Protein AF-A0A4R2N9H2-F1 (afdb_monomer_lite)

Radius of gyration: 17.21 Å; chains: 1; bounding box: 59×40×39 Å

Secondary structure (DSSP, 8-state):
----SS-S-TTHHHHHHH--TTTSEEEEEEEEETTEEEEEEEE--SS----TT-EEEEEETTEEEEPEE---S---EETTEESS--TTTEEEEEEETT--EEEEEEE-SS-EEEEEEEEHHHHHHHHHTT-

Structure (mmCIF, N/CA/C/O backbone):
data_AF-A0A4R2N9H2-F1
#
_entry.id   AF-A0A4R2N9H2-F1
#
loop_
_atom_site.group_PDB
_atom_site.id
_atom_site.type_symbol
_atom_site.label_atom_id
_atom_site.label_alt_id
_atom_site.label_comp_id
_atom_site.label_asym_id
_atom_site.label_entity_id
_atom_site.label_seq_id
_atom_site.pdbx_PDB_ins_code
_atom_site.Cartn_x
_atom_site.Cartn_y
_atom_site.Cartn_z
_atom_site.occupancy
_atom_site.B_iso_or_equiv
_atom_site.auth_seq_id
_atom_site.auth_comp_id
_atom_site.auth_asym_id
_atom_site.auth_atom_id
_atom_site.pdbx_PDB_model_num
ATOM 1 N N . MET A 1 1 ? 27.739 12.487 -6.839 1.00 34.94 1 MET A N 1
ATOM 2 C CA . MET A 1 1 ? 26.927 13.628 -6.365 1.00 34.94 1 MET A CA 1
ATOM 3 C C . MET A 1 1 ? 26.825 14.602 -7.532 1.00 34.94 1 MET A C 1
ATOM 5 O O . MET A 1 1 ? 27.790 15.297 -7.808 1.00 34.94 1 MET A O 1
ATOM 9 N N . LEU A 1 2 ? 25.752 14.544 -8.323 1.00 35.22 2 LEU A N 1
ATOM 10 C CA . LEU A 1 2 ? 25.590 15.417 -9.493 1.00 35.22 2 LEU A CA 1
ATOM 11 C C . LEU A 1 2 ? 24.815 16.662 -9.053 1.00 35.22 2 LEU A C 1
ATOM 13 O O . LEU A 1 2 ? 23.632 16.570 -8.745 1.00 35.22 2 LEU A O 1
ATOM 17 N N . GLN A 1 3 ? 25.507 17.800 -8.966 1.00 33.44 3 GLN A N 1
ATOM 18 C CA . GLN A 1 3 ? 24.900 19.109 -8.727 1.00 33.44 3 GLN A CA 1
ATOM 19 C C . GLN A 1 3 ? 24.701 19.817 -10.071 1.00 33.44 3 GLN A C 1
ATOM 21 O O . GLN A 1 3 ? 25.646 19.931 -10.851 1.00 33.44 3 GLN A O 1
ATOM 26 N N . LEU A 1 4 ? 23.488 20.305 -10.337 1.00 43.19 4 LEU A N 1
ATOM 27 C CA . LEU A 1 4 ? 23.207 21.216 -11.448 1.00 43.19 4 LEU A CA 1
ATOM 28 C C . LEU A 1 4 ? 23.012 22.644 -10.928 1.00 43.19 4 LEU A C 1
ATOM 30 O O . LEU A 1 4 ? 22.504 22.875 -9.833 1.00 43.19 4 LEU A O 1
ATOM 34 N N . LYS A 1 5 ? 23.444 23.592 -11.761 1.00 38.62 5 LYS A N 1
ATOM 35 C CA . LYS A 1 5 ? 23.813 24.989 -11.477 1.00 38.62 5 LYS A CA 1
ATOM 36 C C . LYS A 1 5 ? 22.678 25.934 -11.042 1.00 38.62 5 LYS A C 1
ATOM 38 O O . LYS A 1 5 ? 22.912 27.129 -10.950 1.00 38.62 5 LYS A O 1
ATOM 43 N N . ASN A 1 6 ? 21.485 25.431 -10.738 1.00 44.91 6 ASN A N 1
ATOM 44 C CA . ASN A 1 6 ? 20.364 26.228 -10.240 1.00 44.91 6 ASN A CA 1
ATOM 45 C C . ASN A 1 6 ? 19.786 25.514 -9.017 1.00 44.91 6 ASN A C 1
ATOM 47 O O . ASN A 1 6 ? 19.025 24.565 -9.175 1.00 44.91 6 ASN A O 1
ATOM 51 N N . GLY A 1 7 ? 20.182 25.950 -7.818 1.00 41.28 7 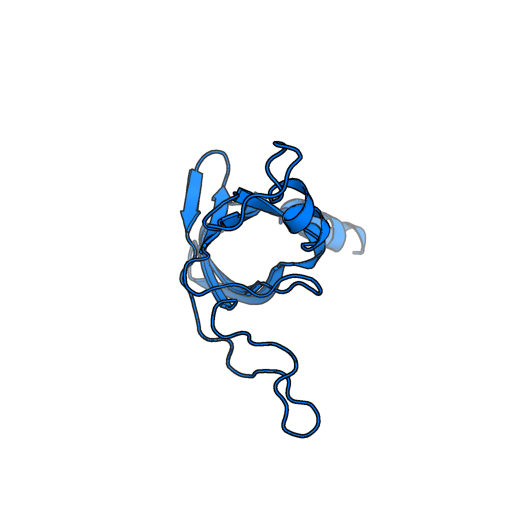GLY A N 1
ATOM 52 C CA . GLY A 1 7 ? 19.940 25.312 -6.515 1.00 41.28 7 GLY A CA 1
ATOM 53 C C . GLY A 1 7 ? 18.481 25.203 -6.051 1.00 41.28 7 GLY A C 1
ATOM 54 O O . GLY A 1 7 ? 18.169 25.567 -4.922 1.00 41.28 7 GLY A O 1
ATOM 55 N N . LYS A 1 8 ? 17.582 24.682 -6.887 1.00 39.50 8 LYS A N 1
ATOM 56 C CA . LYS A 1 8 ? 16.288 24.149 -6.461 1.00 39.50 8 LYS A CA 1
ATOM 57 C C . LYS A 1 8 ? 16.401 22.624 -6.386 1.00 39.50 8 LYS A C 1
ATOM 59 O O . LYS A 1 8 ? 16.906 22.029 -7.338 1.00 39.50 8 LYS A O 1
ATOM 64 N N . PRO A 1 9 ? 15.949 21.980 -5.296 1.00 39.69 9 PRO A N 1
ATOM 65 C CA . PRO A 1 9 ? 15.940 20.528 -5.210 1.00 39.69 9 PRO A CA 1
ATOM 66 C C . PRO A 1 9 ? 14.999 19.963 -6.283 1.00 39.69 9 PRO A C 1
ATOM 68 O O . PRO A 1 9 ? 13.777 19.967 -6.141 1.00 39.69 9 PRO A O 1
ATOM 71 N N . LEU A 1 10 ? 15.584 19.494 -7.385 1.00 49.47 10 LEU A N 1
ATOM 72 C CA . LEU A 1 10 ? 14.969 18.525 -8.284 1.00 49.47 10 LEU A CA 1
ATOM 73 C C . LEU A 1 10 ? 14.710 17.271 -7.448 1.00 49.47 10 LEU A C 1
ATOM 75 O O . LEU A 1 10 ? 15.679 16.598 -7.125 1.00 49.47 10 LEU A O 1
ATOM 79 N N . ASN A 1 11 ? 13.461 17.018 -7.034 1.00 51.84 11 ASN A N 1
ATOM 80 C CA . ASN A 1 11 ? 12.917 15.650 -6.897 1.00 51.84 11 ASN A CA 1
ATOM 81 C C . ASN A 1 11 ? 11.523 15.539 -6.261 1.00 51.84 11 ASN A C 1
ATOM 83 O O . ASN A 1 11 ? 10.911 14.479 -6.342 1.00 51.84 11 ASN A O 1
ATOM 87 N N . LEU A 1 12 ? 10.970 16.595 -5.665 1.00 51.97 12 LEU A N 1
ATOM 88 C CA . LEU A 1 12 ? 9.693 16.474 -4.943 1.00 51.97 12 LEU A CA 1
ATOM 89 C C . LEU A 1 12 ? 8.473 16.454 -5.881 1.00 51.97 12 LEU A C 1
ATOM 91 O O . LEU A 1 12 ? 7.613 15.586 -5.762 1.00 51.97 12 LEU A O 1
ATOM 95 N N . THR A 1 13 ? 8.420 17.380 -6.840 1.00 55.62 13 THR A N 1
ATOM 96 C CA . THR A 1 13 ? 7.258 17.566 -7.729 1.00 55.62 13 THR A CA 1
ATOM 97 C C . THR A 1 13 ? 7.152 16.482 -8.805 1.00 55.62 13 THR A C 1
ATOM 99 O O . THR A 1 13 ? 6.058 16.059 -9.167 1.00 55.62 13 THR A O 1
ATOM 102 N N . TYR A 1 14 ? 8.291 15.962 -9.269 1.00 63.78 14 TYR A N 1
ATOM 103 C CA . TYR A 1 14 ? 8.334 14.997 -10.368 1.00 63.78 14 TYR A CA 1
ATOM 104 C C . TYR A 1 14 ? 7.708 13.646 -9.987 1.00 63.78 14 TYR A C 1
ATOM 106 O O . TYR A 1 14 ? 6.915 13.091 -10.741 1.00 63.78 14 TYR A O 1
ATOM 114 N N . LEU A 1 15 ? 7.976 13.130 -8.781 1.00 67.81 15 LEU A N 1
ATOM 115 C CA . LEU A 1 15 ? 7.387 11.858 -8.338 1.00 67.81 15 LEU A CA 1
ATOM 116 C C . LEU A 1 15 ? 5.865 11.942 -8.169 1.00 67.81 15 LEU A C 1
ATOM 118 O O . LEU A 1 15 ? 5.160 10.979 -8.473 1.00 67.81 15 LEU A O 1
ATOM 122 N N . THR A 1 16 ? 5.348 13.091 -7.726 1.00 66.00 16 THR A N 1
ATOM 123 C CA . THR A 1 16 ? 3.900 13.331 -7.642 1.00 66.00 16 THR A CA 1
ATOM 124 C C . THR A 1 16 ? 3.236 13.478 -9.011 1.00 66.00 16 THR A C 1
ATOM 126 O O . THR A 1 16 ? 2.055 13.173 -9.132 1.00 66.00 16 THR A O 1
ATOM 129 N N . GLU A 1 17 ? 3.975 13.890 -10.044 1.00 76.38 17 GLU A N 1
ATOM 130 C CA . GLU A 1 17 ? 3.490 13.925 -11.432 1.00 76.38 17 GLU A CA 1
ATOM 131 C C . GLU A 1 17 ? 3.483 12.527 -12.075 1.00 76.38 17 GLU A C 1
ATOM 133 O O . GLU A 1 17 ? 2.600 12.207 -12.870 1.00 76.38 17 GLU A O 1
ATOM 138 N N . LEU A 1 18 ? 4.433 11.663 -11.700 1.00 80.75 18 LEU A N 1
ATOM 139 C CA . LEU A 1 18 ? 4.568 10.301 -12.232 1.00 80.75 18 LEU A CA 1
ATOM 140 C C . LEU A 1 18 ? 3.615 9.274 -11.610 1.00 80.75 18 LEU A C 1
ATOM 142 O O . LEU A 1 18 ? 3.404 8.199 -12.182 1.00 80.75 18 LEU A O 1
ATOM 146 N N . ILE A 1 19 ? 3.089 9.550 -10.417 1.00 81.69 19 ILE A N 1
ATOM 147 C CA . ILE A 1 19 ? 2.190 8.651 -9.693 1.00 81.69 19 ILE A CA 1
ATOM 148 C C . ILE A 1 19 ? 0.803 9.259 -9.682 1.00 81.69 19 ILE A C 1
ATOM 150 O O . ILE A 1 19 ? 0.569 10.254 -9.011 1.00 81.69 19 ILE A O 1
ATOM 154 N N . ASN A 1 20 ? -0.147 8.604 -10.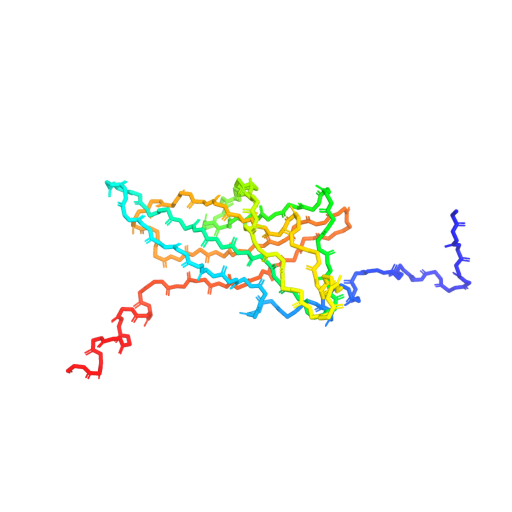349 1.00 85.31 20 ASN A N 1
ATOM 155 C CA . ASN A 1 20 ? -1.555 8.948 -10.201 1.00 85.31 20 ASN A CA 1
ATOM 156 C C . ASN A 1 20 ? -2.082 8.388 -8.861 1.00 85.31 20 ASN A C 1
ATOM 158 O O . ASN A 1 20 ? -2.247 7.166 -8.744 1.00 85.31 20 ASN A O 1
ATOM 162 N N . PRO A 1 21 ? -2.381 9.222 -7.847 1.00 83.62 21 PRO A N 1
ATOM 163 C CA . PRO A 1 21 ? -2.734 8.737 -6.511 1.00 83.62 21 PRO A CA 1
ATOM 164 C C . PRO A 1 21 ? -3.996 7.867 -6.491 1.00 83.62 21 PRO A C 1
ATOM 166 O O . PRO A 1 21 ? -4.061 6.871 -5.774 1.00 83.62 21 PRO A O 1
ATOM 169 N N . GLU A 1 22 ? -4.980 8.193 -7.328 1.00 83.62 22 GLU A N 1
ATOM 170 C CA . GLU A 1 22 ? -6.292 7.535 -7.349 1.00 83.62 22 GLU A CA 1
ATOM 171 C C . GLU A 1 22 ? -6.288 6.193 -8.097 1.00 83.62 22 GLU A C 1
ATOM 173 O O . GLU A 1 22 ? -7.086 5.292 -7.803 1.00 83.62 22 GLU A O 1
ATOM 178 N N . LYS A 1 23 ? -5.368 6.038 -9.057 1.00 84.81 23 LYS A N 1
ATOM 179 C CA . LYS A 1 23 ? -5.277 4.865 -9.942 1.00 84.81 23 LYS A CA 1
ATOM 180 C C . LYS A 1 23 ? -4.094 3.949 -9.647 1.00 84.81 23 LYS A C 1
ATOM 182 O O . LYS A 1 23 ? -3.872 3.008 -10.400 1.00 84.81 23 LYS A O 1
ATOM 187 N N . SER A 1 24 ? -3.356 4.197 -8.569 1.00 88.75 24 SER A N 1
ATOM 188 C CA . SER A 1 24 ? -2.107 3.481 -8.298 1.00 88.75 24 SER A CA 1
ATOM 189 C C . SER A 1 24 ? -2.213 2.310 -7.331 1.00 88.75 24 SER A C 1
ATOM 191 O O . SER A 1 24 ? -1.254 1.566 -7.165 1.00 88.75 24 SER A O 1
ATOM 193 N N . VAL A 1 25 ? -3.378 2.100 -6.715 1.00 89.94 25 VAL A N 1
ATOM 194 C CA . VAL A 1 25 ? -3.616 0.977 -5.799 1.00 89.94 25 VAL A CA 1
ATOM 195 C C . VAL A 1 25 ? -4.700 0.064 -6.351 1.00 89.94 25 VAL A C 1
ATOM 197 O O . VAL A 1 25 ? -5.876 0.447 -6.446 1.00 89.94 25 VAL A O 1
ATOM 200 N N . TYR A 1 26 ? -4.301 -1.170 -6.650 1.00 89.12 26 TYR A N 1
ATOM 201 C CA . TYR A 1 26 ? -5.162 -2.229 -7.155 1.00 89.12 26 TYR A CA 1
ATOM 202 C C . TYR A 1 26 ? -5.402 -3.252 -6.057 1.00 89.12 26 TYR A C 1
ATOM 204 O O . TYR A 1 26 ? -4.466 -3.828 -5.515 1.00 89.12 26 TYR A O 1
ATOM 212 N N . ILE A 1 27 ? -6.670 -3.481 -5.723 1.00 89.12 27 ILE A N 1
ATOM 213 C CA . ILE A 1 27 ? -7.071 -4.537 -4.792 1.00 89.12 27 ILE A CA 1
ATOM 214 C C . ILE A 1 27 ? -7.511 -5.733 -5.619 1.00 89.12 27 ILE A C 1
ATOM 216 O O . ILE A 1 27 ? -8.479 -5.625 -6.369 1.00 89.12 27 ILE A O 1
ATOM 220 N N . THR A 1 28 ? -6.835 -6.862 -5.445 1.00 88.38 28 THR A N 1
ATOM 221 C CA . THR A 1 28 ? -7.112 -8.099 -6.184 1.00 88.38 28 THR A CA 1
ATOM 222 C C . THR A 1 28 ? -7.930 -9.083 -5.362 1.00 88.38 28 THR A C 1
ATOM 224 O O . THR A 1 28 ? -8.763 -9.796 -5.914 1.00 88.38 28 THR A O 1
ATOM 227 N N . LYS A 1 29 ? -7.741 -9.117 -4.036 1.00 87.75 29 LYS A N 1
ATOM 228 C CA . LYS A 1 29 ? -8.474 -10.025 -3.144 1.00 87.75 29 LYS A CA 1
ATOM 229 C C . LYS A 1 29 ? -8.922 -9.316 -1.873 1.00 87.75 29 LYS A C 1
ATOM 231 O O . LYS A 1 29 ? -8.219 -8.477 -1.311 1.00 87.75 29 LYS A O 1
ATOM 236 N N . LYS A 1 30 ? -10.111 -9.696 -1.405 1.00 89.31 30 LYS A N 1
ATOM 237 C CA . LYS A 1 30 ? -10.672 -9.302 -0.110 1.00 89.31 30 LYS A CA 1
ATOM 238 C C . LYS A 1 30 ? -11.235 -10.542 0.563 1.00 89.31 30 LYS A C 1
ATOM 240 O O . LYS A 1 30 ? -11.978 -11.286 -0.070 1.00 89.31 30 LYS A O 1
ATOM 245 N N . ARG A 1 31 ? -10.884 -10.775 1.825 1.00 88.69 31 ARG A N 1
ATOM 246 C CA . ARG A 1 31 ? -11.387 -11.911 2.609 1.00 88.69 31 ARG A CA 1
ATOM 247 C C . ARG A 1 31 ? -11.776 -11.447 4.001 1.00 88.69 31 ARG A C 1
ATOM 249 O O . ARG A 1 31 ? -11.008 -10.736 4.641 1.00 88.69 31 ARG A O 1
ATOM 256 N N . VAL A 1 32 ? -12.947 -11.862 4.470 1.00 87.56 32 VAL A N 1
ATOM 257 C CA . VAL A 1 32 ? -13.367 -11.641 5.857 1.00 87.56 32 VAL A CA 1
ATOM 258 C C . VAL A 1 32 ? -12.790 -12.765 6.714 1.00 87.56 32 VAL A C 1
ATOM 260 O O . VAL A 1 32 ? -12.979 -13.938 6.413 1.00 87.56 32 VAL A O 1
ATOM 263 N N . LEU A 1 33 ? -12.051 -12.398 7.757 1.00 88.19 33 LEU A N 1
ATOM 264 C CA . LEU A 1 33 ? -11.402 -13.285 8.717 1.00 88.19 33 LEU A CA 1
ATOM 265 C C . LEU A 1 33 ? -11.846 -12.865 10.125 1.00 88.19 33 LEU A C 1
ATOM 267 O O . LEU A 1 33 ? -11.185 -12.064 10.794 1.00 88.19 33 LEU A O 1
ATOM 271 N N . GLY A 1 34 ? -13.013 -13.355 10.551 1.00 89.88 34 GLY A N 1
ATOM 272 C CA . GLY A 1 34 ? -13.653 -12.939 11.801 1.00 89.88 34 GLY A CA 1
ATOM 273 C C . GLY A 1 34 ? -13.940 -11.435 11.809 1.00 89.88 34 GLY A C 1
ATOM 274 O O . GLY A 1 34 ? -14.637 -10.921 10.940 1.00 89.88 34 GLY A O 1
ATOM 275 N N . LEU A 1 35 ? -13.354 -10.712 12.766 1.00 88.19 35 LEU A N 1
ATOM 276 C CA . LEU A 1 35 ? -13.513 -9.258 12.918 1.00 88.19 35 LEU A CA 1
ATOM 277 C C . LEU A 1 35 ? -12.581 -8.418 12.023 1.00 88.19 35 LEU A C 1
ATOM 279 O O . LEU A 1 35 ? -12.471 -7.201 12.198 1.00 88.19 35 LEU A O 1
ATOM 283 N N . LYS A 1 36 ? -11.873 -9.046 11.079 1.00 90.44 36 LYS A N 1
ATOM 284 C CA . LYS A 1 36 ? -10.917 -8.383 10.186 1.00 90.44 36 LYS A CA 1
ATOM 285 C C . LYS A 1 36 ? -11.261 -8.647 8.725 1.00 90.44 36 LYS A C 1
ATOM 287 O O . LYS A 1 36 ? -11.738 -9.716 8.368 1.00 90.44 36 LYS A O 1
ATOM 292 N N . ILE A 1 37 ? -10.953 -7.686 7.871 1.00 90.00 37 ILE A N 1
ATOM 293 C CA . ILE A 1 37 ? -10.880 -7.838 6.426 1.00 90.00 37 ILE A CA 1
ATOM 294 C C . ILE A 1 37 ? -9.402 -7.880 6.052 1.00 90.00 37 ILE A C 1
ATOM 296 O O . ILE A 1 37 ? -8.660 -6.929 6.298 1.00 90.00 37 ILE A O 1
ATOM 300 N N . ARG A 1 38 ? -8.990 -8.975 5.420 1.00 92.12 38 ARG A N 1
ATOM 301 C CA . ARG A 1 38 ? -7.716 -9.068 4.717 1.00 92.12 38 ARG A CA 1
ATOM 302 C C . ARG A 1 38 ? -7.877 -8.515 3.313 1.00 92.12 38 ARG A C 1
ATOM 304 O O . ARG A 1 38 ? -8.756 -8.957 2.572 1.00 92.12 38 ARG A O 1
ATOM 311 N N . ILE A 1 39 ? -7.020 -7.571 2.955 1.00 91.88 39 ILE A N 1
ATOM 312 C CA . ILE A 1 39 ? -6.941 -6.972 1.626 1.00 91.88 39 ILE A CA 1
ATOM 313 C C . ILE A 1 39 ? -5.575 -7.310 1.044 1.00 91.88 39 ILE A C 1
ATOM 315 O O . ILE A 1 39 ? -4.551 -7.051 1.674 1.00 91.88 39 ILE A O 1
ATOM 319 N N . GLU A 1 40 ? -5.576 -7.866 -0.161 1.00 93.31 40 GLU A N 1
ATOM 320 C CA . GLU A 1 40 ? -4.372 -8.122 -0.949 1.00 93.31 40 GLU A CA 1
ATOM 321 C C . GLU A 1 40 ? -4.475 -7.384 -2.281 1.00 93.31 40 GLU A C 1
ATOM 323 O O . GLU A 1 40 ? -5.568 -7.180 -2.828 1.00 93.31 40 GLU A O 1
ATOM 328 N N . GLY A 1 41 ? -3.330 -6.964 -2.797 1.00 90.94 41 GLY A N 1
ATOM 329 C CA . GLY A 1 41 ? -3.279 -6.137 -3.985 1.00 90.94 41 GLY A CA 1
ATOM 330 C C . GLY A 1 41 ? -1.864 -5.821 -4.420 1.00 90.94 41 GLY A C 1
ATOM 331 O O . GLY A 1 41 ? -0.903 -6.415 -3.931 1.00 90.94 41 GLY A O 1
ATOM 332 N N . TYR A 1 42 ? -1.748 -4.870 -5.336 1.00 91.19 42 TYR A N 1
ATOM 333 C CA . TYR A 1 42 ? -0.469 -4.338 -5.773 1.00 91.19 42 TYR A CA 1
ATOM 334 C C . TYR A 1 42 ? -0.553 -2.840 -6.062 1.00 91.19 42 TYR A C 1
ATOM 336 O O . TYR A 1 42 ? -1.615 -2.293 -6.382 1.00 91.19 42 TYR A O 1
ATOM 344 N N . PHE A 1 43 ? 0.584 -2.174 -5.919 1.00 90.94 43 PHE A N 1
ATOM 345 C CA . PHE A 1 43 ? 0.791 -0.824 -6.414 1.00 90.94 43 PHE A CA 1
ATOM 346 C C . PHE A 1 43 ? 1.179 -0.855 -7.893 1.00 90.94 43 PHE A C 1
ATOM 348 O O . PHE A 1 43 ? 1.911 -1.734 -8.345 1.00 90.94 43 PHE A O 1
ATOM 355 N N . TYR A 1 44 ? 0.714 0.123 -8.655 1.00 88.00 44 TYR A N 1
ATOM 356 C CA . TYR A 1 44 ? 1.074 0.271 -10.055 1.00 88.00 44 TYR A CA 1
ATOM 357 C C . TYR A 1 44 ? 1.075 1.741 -10.444 1.00 88.00 44 TYR A C 1
ATOM 359 O O . TYR A 1 44 ? 0.154 2.476 -10.109 1.00 88.00 44 TYR A O 1
ATOM 367 N N . SER A 1 45 ? 2.072 2.163 -11.211 1.00 86.12 45 SER A N 1
ATOM 368 C CA . SER A 1 45 ? 2.023 3.433 -11.923 1.00 86.12 45 SER A CA 1
ATOM 369 C C . SER A 1 45 ? 2.598 3.268 -13.325 1.00 86.12 45 SER A C 1
ATOM 371 O O . SER A 1 45 ? 3.349 2.330 -13.606 1.00 86.12 45 SER A O 1
ATOM 373 N N . ASP A 1 46 ? 2.244 4.181 -14.222 1.00 79.56 46 ASP A N 1
ATOM 374 C CA . ASP A 1 46 ? 2.836 4.240 -15.558 1.00 79.56 46 ASP A CA 1
ATOM 375 C C . ASP A 1 46 ? 4.211 4.904 -15.537 1.00 79.56 46 ASP A C 1
ATOM 377 O O . ASP A 1 46 ? 5.115 4.442 -16.225 1.00 79.56 46 ASP A O 1
ATOM 381 N N . GLY A 1 47 ? 4.389 5.917 -14.686 1.00 82.56 47 GLY A N 1
ATOM 382 C CA . GLY A 1 47 ? 5.642 6.658 -14.559 1.00 82.56 47 GLY A CA 1
ATOM 383 C C . GLY A 1 47 ? 6.552 6.216 -13.412 1.00 82.56 47 GLY A C 1
ATOM 384 O O . GLY A 1 47 ? 7.622 6.791 -13.247 1.00 82.56 47 GLY A O 1
ATOM 385 N N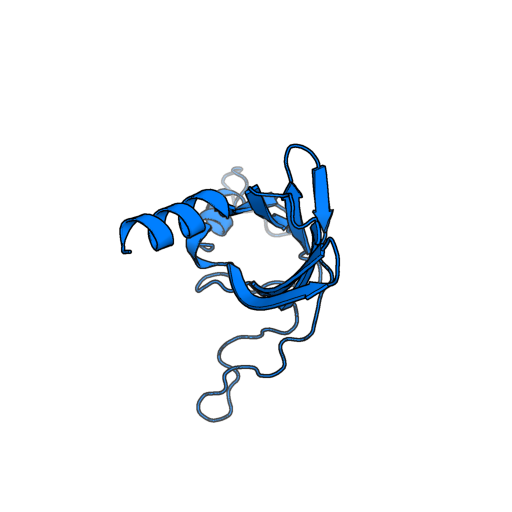 . TYR A 1 48 ? 6.149 5.241 -12.588 1.00 85.31 48 TYR A N 1
ATOM 386 C CA . TYR A 1 48 ? 6.904 4.865 -11.388 1.00 85.31 48 TYR A CA 1
ATOM 387 C C . TYR A 1 48 ? 6.917 3.359 -11.128 1.00 85.31 48 TYR A C 1
ATOM 389 O O . TYR A 1 48 ? 5.864 2.721 -11.052 1.00 85.31 48 TYR A O 1
ATOM 397 N N . VAL A 1 49 ? 8.118 2.825 -10.901 1.00 85.69 49 VAL A N 1
ATOM 398 C CA . VAL A 1 49 ? 8.363 1.448 -10.457 1.00 85.69 49 VAL A CA 1
ATOM 399 C C . VAL A 1 49 ? 8.888 1.490 -9.027 1.00 85.69 49 VAL A C 1
ATOM 401 O O . VAL A 1 49 ? 9.847 2.204 -8.733 1.00 85.69 49 VAL A O 1
ATOM 404 N N . MET A 1 50 ? 8.254 0.725 -8.136 1.00 86.88 50 MET A N 1
ATOM 405 C CA . MET A 1 50 ? 8.669 0.653 -6.736 1.00 86.88 50 MET A CA 1
ATOM 406 C C . MET A 1 50 ? 10.040 0.002 -6.589 1.00 86.88 50 MET A C 1
ATOM 408 O O . MET A 1 50 ? 10.312 -1.047 -7.171 1.00 86.88 50 MET A O 1
ATOM 412 N N . LYS A 1 51 ? 10.868 0.598 -5.737 1.00 88.31 51 LYS A N 1
ATOM 413 C CA . LYS A 1 51 ? 12.172 0.075 -5.339 1.00 88.31 51 LYS A CA 1
ATOM 414 C C . LYS A 1 51 ? 12.060 -0.796 -4.090 1.00 88.31 51 LYS A C 1
ATOM 416 O O . LYS A 1 51 ? 11.062 -0.786 -3.369 1.00 88.31 51 LYS A O 1
ATOM 421 N N . SER A 1 52 ? 13.125 -1.537 -3.802 1.00 87.62 52 SER A N 1
ATOM 422 C CA . SER A 1 52 ? 13.194 -2.463 -2.667 1.00 87.62 52 SER A CA 1
ATOM 423 C C . SER A 1 52 ? 13.003 -1.785 -1.303 1.00 87.62 52 SER A C 1
ATOM 425 O O . SER A 1 52 ? 12.435 -2.383 -0.387 1.00 87.62 52 SER A O 1
ATOM 427 N N . GLU A 1 53 ? 13.439 -0.533 -1.189 1.00 89.88 53 GLU A N 1
ATOM 428 C CA . GLU A 1 53 ? 13.356 0.325 -0.009 1.00 89.88 53 GLU A CA 1
ATOM 429 C C . GLU A 1 53 ? 11.993 0.999 0.171 1.00 89.88 53 GLU A C 1
ATOM 431 O O . GLU A 1 53 ? 11.690 1.453 1.276 1.00 89.88 53 GLU A O 1
ATOM 436 N N . ASP A 1 54 ? 11.179 1.055 -0.885 1.00 90.88 54 ASP A N 1
ATOM 437 C CA . ASP A 1 54 ? 9.894 1.738 -0.852 1.00 90.88 54 ASP A CA 1
ATOM 438 C C . ASP A 1 54 ? 8.884 0.936 -0.035 1.00 90.88 54 ASP A C 1
ATOM 440 O O . ASP A 1 54 ? 8.800 -0.298 -0.114 1.00 90.88 54 ASP A O 1
ATOM 444 N N . LYS A 1 55 ? 8.072 1.646 0.745 1.00 92.94 55 LYS A N 1
ATOM 445 C CA . LYS A 1 55 ? 7.110 1.041 1.663 1.00 92.94 55 LYS A CA 1
ATOM 446 C C . LYS A 1 55 ? 5.714 1.558 1.389 1.00 92.94 55 LYS A C 1
ATOM 448 O O . LYS A 1 55 ? 5.441 2.751 1.482 1.00 92.94 55 LYS A O 1
ATOM 453 N N . LEU A 1 56 ? 4.799 0.633 1.136 1.00 94.56 56 LEU A N 1
ATOM 454 C CA . LEU A 1 56 ? 3.378 0.938 1.172 1.00 94.56 56 LEU A CA 1
ATOM 455 C C . LEU A 1 56 ? 2.897 0.984 2.624 1.00 94.56 56 LEU A C 1
ATOM 457 O O . LEU A 1 56 ? 3.330 0.212 3.486 1.00 94.56 56 LEU A O 1
ATOM 461 N N . PHE A 1 57 ? 1.968 1.884 2.901 1.00 94.81 57 PHE A N 1
ATOM 462 C CA . PHE A 1 57 ? 1.307 1.974 4.192 1.00 94.81 57 PHE A CA 1
ATOM 463 C C . PHE A 1 57 ? -0.186 2.213 4.023 1.00 94.81 57 PHE A C 1
ATOM 465 O O . PHE A 1 57 ? -0.659 2.676 2.987 1.00 94.81 57 PHE A O 1
ATOM 472 N N . VAL A 1 58 ? -0.926 1.912 5.083 1.00 94.06 58 VAL A N 1
ATOM 473 C CA . VAL A 1 58 ? -2.313 2.319 5.253 1.00 94.06 58 VAL A CA 1
ATOM 474 C C . VAL A 1 58 ? -2.388 3.284 6.427 1.00 94.06 58 VAL A C 1
ATOM 476 O O . VAL A 1 58 ? -1.872 3.014 7.513 1.00 94.06 58 VAL A O 1
ATOM 479 N N . LYS A 1 59 ? -3.037 4.422 6.200 1.00 93.44 59 LYS A N 1
ATOM 480 C CA . LYS A 1 59 ? -3.406 5.396 7.217 1.00 93.44 59 LYS A CA 1
ATOM 481 C C . LYS A 1 59 ? -4.876 5.206 7.582 1.00 93.44 59 LYS A C 1
ATOM 483 O O . LYS A 1 59 ? -5.753 5.214 6.717 1.00 93.44 59 LYS A O 1
ATOM 488 N N . ILE A 1 60 ? -5.136 5.029 8.871 1.00 89.31 60 ILE A N 1
ATOM 489 C CA . ILE A 1 60 ? -6.471 4.892 9.451 1.00 89.31 60 ILE A CA 1
ATOM 490 C C . ILE A 1 60 ? -6.597 5.956 10.533 1.00 89.31 60 ILE A C 1
ATOM 492 O O . ILE A 1 60 ? -5.923 5.868 11.562 1.00 89.31 60 ILE A O 1
ATOM 496 N N . LYS A 1 61 ? -7.454 6.959 10.310 1.00 84.06 61 LYS A N 1
ATOM 497 C CA . LYS A 1 61 ? -7.470 8.182 11.132 1.00 84.06 61 LYS A CA 1
ATOM 498 C C . LYS A 1 61 ? -6.043 8.757 11.199 1.00 84.06 61 LYS A C 1
ATOM 500 O O . LYS A 1 61 ? -5.442 8.978 10.151 1.00 84.06 61 LYS A O 1
ATOM 505 N N . ASP A 1 62 ? -5.462 8.882 12.388 1.00 83.94 62 ASP A N 1
ATOM 506 C CA . ASP A 1 62 ? -4.103 9.408 12.585 1.00 83.94 62 ASP A CA 1
ATOM 507 C C . ASP A 1 62 ? -3.023 8.324 12.691 1.00 83.94 62 ASP A C 1
ATOM 509 O O . ASP A 1 62 ? -1.841 8.627 12.832 1.00 83.94 62 ASP A O 1
ATOM 513 N N . LYS A 1 63 ? -3.399 7.042 12.597 1.00 88.69 63 LYS A N 1
ATOM 514 C CA . LYS A 1 63 ? -2.454 5.927 12.712 1.00 88.69 63 LYS A CA 1
ATOM 515 C C . LYS A 1 63 ? -1.982 5.471 11.339 1.00 88.69 63 LYS A C 1
ATOM 517 O O . LYS A 1 63 ? -2.785 5.078 10.495 1.00 88.69 63 LYS A O 1
ATOM 522 N N . LYS A 1 64 ? -0.665 5.470 11.143 1.00 93.19 64 LYS A N 1
ATOM 523 C CA . LYS A 1 64 ? 0.016 4.905 9.97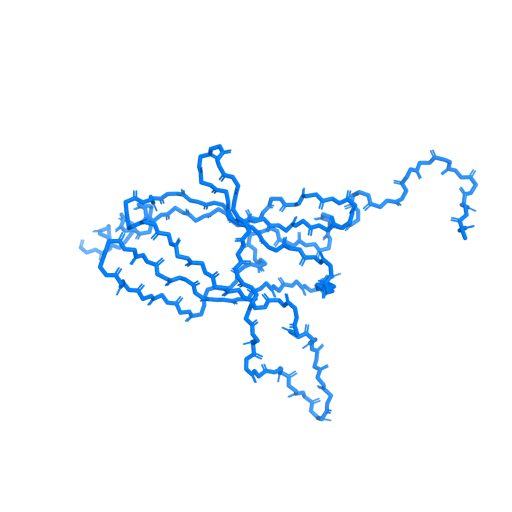3 1.00 93.19 64 LYS A CA 1
ATOM 524 C C . LYS A 1 64 ? 0.498 3.493 10.292 1.00 93.19 64 LYS A C 1
ATOM 526 O O . LYS A 1 64 ? 1.107 3.267 11.335 1.00 93.19 64 LYS A O 1
ATOM 531 N N . ARG A 1 65 ? 0.251 2.547 9.387 1.00 93.69 65 ARG A N 1
ATOM 532 C CA . ARG A 1 65 ? 0.743 1.170 9.486 1.00 93.69 65 ARG A CA 1
ATOM 533 C C . ARG A 1 65 ? 1.296 0.714 8.144 1.00 93.69 65 ARG A C 1
ATOM 535 O O . ARG A 1 65 ? 0.587 0.771 7.145 1.00 93.69 65 ARG A O 1
ATOM 542 N N . TYR A 1 66 ? 2.532 0.228 8.128 1.00 95.06 66 TYR A N 1
ATOM 543 C CA . TYR A 1 66 ? 3.109 -0.382 6.932 1.00 95.06 66 TYR A CA 1
ATOM 544 C C . TYR A 1 66 ? 2.421 -1.703 6.605 1.00 95.06 66 TYR A C 1
ATOM 546 O O . TYR A 1 66 ? 2.074 -2.475 7.504 1.00 95.06 66 TYR A O 1
ATOM 554 N N . VAL A 1 67 ? 2.200 -1.933 5.316 1.00 93.94 67 VAL A N 1
ATOM 555 C CA . VAL A 1 67 ? 1.609 -3.180 4.827 1.00 93.94 67 VAL A CA 1
ATOM 556 C C . VAL A 1 67 ? 2.685 -4.250 4.693 1.00 93.94 67 VAL A C 1
ATOM 558 O O . VAL A 1 67 ? 3.864 -3.951 4.504 1.00 93.94 67 VAL A O 1
ATOM 561 N N . GLU A 1 68 ? 2.277 -5.508 4.791 1.00 92.81 68 GLU A N 1
ATOM 562 C CA . GLU A 1 68 ? 3.172 -6.629 4.534 1.00 92.81 68 GLU A CA 1
ATOM 563 C C . GLU A 1 68 ? 3.405 -6.733 3.024 1.00 92.81 68 GLU A C 1
ATOM 565 O O . GLU A 1 68 ? 2.443 -6.735 2.252 1.00 92.81 68 GLU A O 1
ATOM 570 N N . ARG A 1 69 ? 4.668 -6.807 2.594 1.00 92.00 69 ARG A N 1
ATOM 571 C CA . ARG A 1 69 ? 5.009 -7.031 1.186 1.00 92.00 69 ARG A CA 1
ATOM 572 C C . ARG A 1 69 ? 4.728 -8.488 0.831 1.00 92.00 69 ARG A C 1
ATOM 574 O O . ARG A 1 69 ? 5.168 -9.390 1.539 1.00 92.00 69 ARG A O 1
ATOM 581 N N . ILE A 1 70 ? 4.039 -8.707 -0.281 1.00 89.69 70 ILE A N 1
ATOM 582 C CA . ILE A 1 70 ? 3.818 -10.043 -0.845 1.00 89.69 70 ILE A CA 1
ATOM 583 C C . ILE A 1 70 ? 4.311 -10.072 -2.286 1.00 89.69 70 ILE A C 1
ATOM 585 O O . ILE A 1 70 ? 4.321 -9.045 -2.964 1.00 89.69 70 ILE A O 1
ATOM 589 N N . LYS A 1 71 ? 4.709 -11.250 -2.766 1.00 84.50 71 LYS A N 1
ATOM 590 C CA . LYS A 1 71 ? 5.059 -11.428 -4.175 1.00 84.50 71 LYS A CA 1
ATOM 591 C C . LYS A 1 71 ? 3.780 -11.395 -5.013 1.00 84.50 71 LYS A C 1
ATOM 593 O O . LYS A 1 71 ? 2.835 -12.129 -4.723 1.00 84.50 71 LYS A O 1
ATOM 598 N N . VAL A 1 72 ? 3.750 -10.550 -6.040 1.00 76.94 72 VAL A N 1
ATOM 599 C CA . VAL A 1 72 ? 2.723 -10.621 -7.087 1.00 76.94 72 VAL A CA 1
ATOM 600 C C . VAL A 1 72 ? 3.093 -11.809 -7.969 1.00 76.94 72 VAL A C 1
ATOM 602 O O . VAL A 1 72 ? 4.232 -11.890 -8.422 1.00 76.94 72 VAL A O 1
ATOM 605 N N . SER A 1 73 ? 2.188 -12.780 -8.110 1.00 61.69 73 SER A N 1
ATOM 606 C CA . SER A 1 73 ? 2.546 -14.098 -8.645 1.00 61.69 73 SER A CA 1
ATOM 607 C C . SER A 1 73 ? 2.964 -14.079 -10.110 1.00 61.69 73 SER A C 1
ATOM 609 O O . SER A 1 73 ? 3.742 -14.946 -10.481 1.00 61.69 73 SER A O 1
ATOM 611 N N . ASP A 1 74 ? 2.558 -13.081 -10.899 1.00 60.38 74 ASP A N 1
ATOM 612 C CA . ASP A 1 74 ? 2.736 -13.127 -12.350 1.00 60.38 74 ASP A CA 1
ATOM 613 C C . ASP A 1 74 ? 3.079 -11.734 -12.910 1.00 60.38 74 ASP A C 1
ATOM 615 O O . ASP A 1 74 ? 2.210 -10.853 -12.941 1.00 60.38 74 ASP A O 1
ATOM 619 N N . PRO A 1 75 ? 4.333 -11.478 -13.328 1.00 61.41 75 PRO A N 1
ATOM 620 C CA . PRO A 1 75 ? 4.628 -10.321 -14.159 1.00 61.41 75 PRO A CA 1
ATOM 621 C C . PRO A 1 75 ? 3.911 -10.473 -15.505 1.00 61.41 75 PRO A C 1
ATOM 623 O O . PRO A 1 75 ? 3.884 -11.550 -16.096 1.00 61.41 75 PRO A O 1
ATOM 626 N N . ILE A 1 76 ? 3.313 -9.388 -16.000 1.00 63.16 76 ILE A N 1
ATOM 627 C CA . ILE A 1 76 ? 2.753 -9.377 -17.354 1.00 63.16 76 ILE A CA 1
ATOM 628 C C . ILE A 1 76 ? 3.932 -9.393 -18.327 1.00 63.16 76 ILE A C 1
ATOM 630 O O . ILE A 1 76 ? 4.672 -8.411 -18.430 1.00 63.16 76 ILE A O 1
ATOM 634 N N . GLU A 1 77 ? 4.101 -10.509 -19.024 1.00 63.50 77 GLU A N 1
ATOM 635 C CA . GLU A 1 77 ? 5.091 -10.671 -20.082 1.00 63.50 77 GLU A CA 1
ATOM 636 C C . GLU A 1 77 ? 4.428 -10.480 -21.448 1.00 63.50 77 GLU A C 1
ATOM 638 O O . GLU A 1 77 ? 3.397 -11.085 -21.745 1.00 63.50 77 GLU A O 1
ATOM 643 N N . ILE A 1 78 ? 5.031 -9.651 -22.301 1.00 65.12 78 ILE A N 1
ATOM 644 C CA . ILE A 1 78 ? 4.707 -9.609 -23.730 1.00 65.12 78 ILE A CA 1
ATOM 645 C C . ILE A 1 78 ? 5.982 -9.961 -24.479 1.00 65.12 78 ILE A C 1
ATOM 647 O O . ILE A 1 78 ? 7.021 -9.333 -24.291 1.00 65.12 78 ILE A O 1
ATOM 651 N N . TRP A 1 79 ? 5.896 -10.998 -25.310 1.00 78.00 79 TRP A N 1
ATOM 652 C CA . TRP A 1 79 ? 7.002 -11.469 -26.151 1.00 78.00 79 TRP A CA 1
ATOM 653 C C . TRP A 1 79 ? 8.273 -11.834 -25.360 1.00 78.00 79 TRP A C 1
ATOM 655 O O . TRP A 1 79 ? 9.383 -11.594 -25.822 1.00 78.00 79 TRP A O 1
ATOM 665 N N . GLY A 1 80 ? 8.114 -12.404 -24.159 1.00 67.06 80 GLY A N 1
ATOM 666 C CA . GLY A 1 80 ? 9.234 -12.816 -23.301 1.00 67.06 80 GLY A CA 1
ATOM 667 C C . GLY A 1 80 ? 9.927 -11.671 -22.556 1.00 67.06 80 GLY A C 1
ATOM 668 O O . GLY A 1 80 ? 10.913 -11.910 -21.864 1.00 67.06 80 GLY A O 1
ATOM 669 N N . TYR A 1 81 ? 9.414 -10.440 -22.664 1.00 61.06 81 TYR A N 1
ATOM 670 C CA . TYR A 1 81 ? 9.883 -9.302 -21.880 1.00 61.06 81 TYR A CA 1
ATOM 671 C C . TYR A 1 81 ? 8.871 -8.974 -20.777 1.00 61.06 81 TYR A C 1
ATOM 673 O O . TYR A 1 81 ? 7.699 -8.715 -21.084 1.00 61.06 81 TYR A O 1
ATOM 681 N N . PRO A 1 82 ? 9.288 -8.949 -19.496 1.00 64.38 82 PRO A N 1
ATOM 682 C CA . PRO A 1 82 ? 8.428 -8.475 -18.425 1.00 64.38 82 PRO A CA 1
ATOM 683 C C . PRO A 1 82 ? 8.177 -6.985 -18.650 1.00 64.38 82 PRO A C 1
ATOM 685 O O . PRO A 1 82 ? 9.097 -6.170 -18.598 1.00 64.38 82 PRO A O 1
ATOM 688 N N . ILE A 1 83 ? 6.925 -6.617 -18.915 1.00 62.44 83 ILE A N 1
ATOM 689 C CA . ILE A 1 83 ? 6.576 -5.225 -19.211 1.00 62.44 83 ILE A CA 1
ATOM 690 C C . ILE A 1 83 ? 6.779 -4.343 -17.983 1.00 62.44 83 ILE A C 1
ATOM 692 O O . ILE A 1 83 ? 7.175 -3.185 -18.116 1.00 62.44 83 ILE A O 1
ATOM 696 N N . LYS A 1 84 ? 6.526 -4.882 -16.786 1.00 63.84 84 LYS A N 1
ATOM 697 C CA . LYS A 1 84 ? 6.679 -4.172 -15.516 1.00 63.84 84 LYS A CA 1
ATOM 698 C C . LYS A 1 84 ? 7.128 -5.122 -14.421 1.00 63.84 84 LYS A C 1
ATOM 700 O O . LYS A 1 84 ? 6.543 -6.186 -14.230 1.00 63.84 84 LYS A O 1
ATOM 705 N N . ASP A 1 85 ? 8.152 -4.704 -13.688 1.00 64.94 85 ASP A N 1
ATOM 706 C CA . ASP A 1 85 ? 8.616 -5.421 -12.514 1.00 64.94 85 ASP A CA 1
ATOM 707 C C . ASP A 1 85 ? 7.650 -5.177 -11.334 1.00 64.94 85 ASP A C 1
ATOM 709 O O . ASP A 1 85 ? 7.540 -4.065 -10.810 1.00 64.94 85 ASP A O 1
ATOM 713 N N . PHE A 1 86 ? 6.922 -6.223 -10.928 1.00 72.31 86 PHE A N 1
ATOM 714 C CA . PHE A 1 86 ? 6.019 -6.213 -9.770 1.00 72.31 86 PHE A CA 1
ATOM 715 C C . PHE A 1 86 ? 6.672 -6.750 -8.482 1.00 72.31 86 PHE A C 1
ATOM 717 O O . PHE A 1 86 ? 5.985 -6.957 -7.478 1.00 72.31 86 PHE A O 1
ATOM 724 N N . ASN A 1 87 ? 7.991 -6.968 -8.473 1.00 70.81 87 ASN A N 1
ATOM 725 C CA . ASN A 1 87 ? 8.708 -7.632 -7.381 1.00 70.81 87 ASN A CA 1
ATOM 726 C C . ASN A 1 87 ? 8.476 -6.987 -6.004 1.00 70.81 87 ASN A C 1
ATOM 728 O O . ASN A 1 87 ? 8.444 -7.687 -4.990 1.00 70.81 87 ASN A O 1
ATOM 732 N N . TYR A 1 88 ? 8.278 -5.666 -5.949 1.00 80.06 88 TYR A N 1
ATOM 733 C CA . TYR A 1 88 ? 8.134 -4.919 -4.691 1.00 80.06 88 TYR A CA 1
ATOM 734 C C . TYR A 1 88 ? 6.769 -4.271 -4.487 1.00 80.06 88 TYR A C 1
ATOM 736 O O . TYR A 1 88 ? 6.559 -3.600 -3.475 1.00 80.06 88 TYR A O 1
ATOM 744 N N . SER A 1 89 ? 5.848 -4.458 -5.430 1.00 86.56 89 SER A N 1
ATOM 745 C CA . SER A 1 89 ? 4.598 -3.705 -5.465 1.00 86.56 89 SER A CA 1
ATOM 746 C C . SER A 1 89 ? 3.421 -4.417 -4.806 1.00 86.56 89 SER A C 1
ATOM 748 O O . SER A 1 89 ? 2.428 -3.766 -4.480 1.00 86.56 89 SER A O 1
ATOM 750 N N . GLY A 1 90 ? 3.520 -5.727 -4.570 1.00 91.50 90 GLY A N 1
ATOM 751 C CA . GLY A 1 90 ? 2.476 -6.508 -3.915 1.00 91.50 90 GLY A CA 1
ATOM 752 C C . GLY A 1 90 ? 2.352 -6.212 -2.421 1.00 91.50 90 GLY A C 1
ATOM 753 O O . GLY A 1 90 ? 3.350 -6.085 -1.706 1.00 91.50 90 GLY A O 1
ATOM 754 N N . PHE A 1 91 ? 1.115 -6.147 -1.925 1.00 93.62 91 PHE A N 1
ATOM 755 C CA . PHE A 1 91 ? 0.832 -5.916 -0.510 1.00 93.62 91 PHE A CA 1
ATOM 756 C C . PHE A 1 91 ? -0.286 -6.792 0.063 1.00 93.62 91 PHE A C 1
ATOM 758 O O . PHE A 1 91 ? -1.220 -7.188 -0.635 1.00 93.62 91 PHE A O 1
ATOM 765 N N . LYS A 1 92 ? -0.216 -7.005 1.381 1.00 94.19 92 LYS A N 1
ATOM 766 C CA . LYS A 1 92 ? -1.258 -7.593 2.228 1.00 94.19 92 LYS A CA 1
ATOM 767 C C . LYS A 1 92 ? -1.463 -6.741 3.479 1.00 94.19 92 LYS A C 1
ATOM 769 O O . LYS A 1 92 ? -0.507 -6.345 4.147 1.00 94.19 92 LYS A O 1
ATOM 774 N N . VAL A 1 93 ? -2.719 -6.472 3.826 1.00 93.75 93 VAL A N 1
ATOM 775 C CA . VAL A 1 93 ? -3.074 -5.737 5.044 1.00 93.75 93 VAL A CA 1
ATOM 776 C C . VAL A 1 93 ? -4.343 -6.291 5.680 1.00 93.75 93 VAL A C 1
ATOM 778 O O . VAL A 1 93 ? -5.337 -6.537 5.002 1.00 93.75 93 VAL A O 1
ATOM 781 N N . ASP A 1 94 ? -4.305 -6.452 7.002 1.00 92.44 94 ASP A N 1
ATOM 782 C CA . ASP A 1 94 ? -5.463 -6.831 7.807 1.00 92.44 94 ASP A CA 1
ATOM 783 C C . ASP A 1 94 ? -6.022 -5.590 8.505 1.00 92.44 94 ASP A C 1
ATOM 785 O O . ASP A 1 94 ? -5.360 -4.987 9.361 1.00 92.44 94 ASP A O 1
ATOM 789 N N . LEU A 1 95 ? -7.248 -5.226 8.142 1.00 89.31 95 LEU A N 1
ATOM 790 C CA . LEU A 1 95 ? -7.976 -4.085 8.682 1.00 89.31 95 LEU A CA 1
ATOM 791 C C . LEU A 1 95 ? -9.177 -4.575 9.489 1.00 89.31 95 LEU A C 1
ATOM 793 O O . LEU A 1 95 ? -9.883 -5.467 9.031 1.00 89.31 95 LEU A O 1
ATOM 797 N N . PRO A 1 96 ? -9.453 -4.021 10.674 1.00 87.50 96 PRO A N 1
ATOM 798 C CA . PRO A 1 96 ? -10.713 -4.291 11.354 1.00 87.50 96 PRO A CA 1
ATOM 799 C C . PRO A 1 96 ? -11.936 -3.962 10.486 1.00 87.50 96 PRO A C 1
ATOM 801 O O . PRO A 1 96 ? -11.953 -2.933 9.811 1.00 87.50 96 PRO A O 1
ATOM 804 N N . ILE A 1 97 ? -12.967 -4.812 10.523 1.00 81.44 97 ILE A N 1
ATOM 805 C CA . ILE A 1 97 ? -14.146 -4.705 9.640 1.00 81.44 97 ILE A CA 1
ATOM 806 C C . ILE A 1 97 ? -14.956 -3.417 9.855 1.00 81.44 97 ILE A C 1
ATOM 808 O O . ILE A 1 97 ? -15.601 -2.927 8.934 1.00 81.44 97 ILE A O 1
ATOM 812 N N . TRP A 1 98 ? -14.872 -2.828 11.051 1.00 78.88 98 TRP A N 1
ATOM 813 C CA . TRP A 1 98 ? -15.514 -1.556 11.394 1.00 78.88 98 TRP A CA 1
ATOM 814 C C . TRP A 1 98 ? -14.776 -0.322 10.852 1.00 78.88 98 TRP A C 1
ATOM 816 O O . TRP A 1 98 ? -15.286 0.794 10.959 1.00 78.88 98 TRP A O 1
ATOM 826 N N . HIS A 1 99 ? -13.573 -0.470 10.282 1.00 79.38 99 HIS A N 1
ATOM 827 C CA . HIS A 1 99 ? -12.890 0.656 9.651 1.00 79.38 99 HIS A CA 1
ATOM 828 C C . HIS A 1 99 ? -13.473 0.949 8.274 1.00 79.38 99 HIS A C 1
ATOM 830 O O . HIS A 1 99 ? -13.091 0.391 7.251 1.00 79.38 99 HIS A O 1
ATOM 836 N N . ILE A 1 100 ? -14.390 1.905 8.291 1.00 76.12 100 ILE A N 1
ATOM 837 C CA . ILE A 1 100 ? -15.132 2.391 7.135 1.00 76.12 100 ILE A CA 1
ATOM 838 C C . ILE A 1 100 ? -14.254 3.161 6.142 1.00 76.12 100 ILE A C 1
ATOM 840 O O . ILE A 1 100 ? -14.536 3.150 4.947 1.00 76.12 100 ILE A O 1
ATOM 844 N N . GLN A 1 101 ? -13.208 3.840 6.613 1.00 86.31 101 GLN A N 1
ATOM 845 C CA . GLN A 1 101 ? -12.353 4.674 5.774 1.00 86.31 101 GLN A CA 1
ATOM 846 C C . GLN A 1 101 ? -10.883 4.462 6.110 1.00 86.31 101 GLN A C 1
ATOM 848 O O . GLN A 1 101 ? -10.487 4.469 7.278 1.00 86.31 101 GLN A O 1
ATOM 853 N N . PHE A 1 102 ? -10.078 4.303 5.068 1.00 90.38 102 PHE A N 1
ATOM 854 C CA . PHE A 1 102 ? -8.630 4.200 5.162 1.00 90.38 102 PHE A CA 1
ATOM 855 C C . PHE A 1 102 ? -7.982 4.710 3.875 1.00 90.38 102 PHE A C 1
ATOM 857 O O . PHE A 1 102 ? -8.581 4.667 2.801 1.00 90.38 102 PHE A O 1
ATOM 864 N N . GLN A 1 103 ? -6.757 5.206 3.988 1.00 93.00 103 GLN A N 1
ATOM 865 C CA . GLN A 1 103 ? -5.996 5.758 2.874 1.00 93.00 103 GLN A CA 1
ATOM 866 C C . GLN A 1 103 ? -4.722 4.953 2.672 1.00 93.00 103 GLN A C 1
ATOM 868 O O . GLN A 1 103 ? -3.997 4.697 3.631 1.00 93.00 103 GLN A O 1
ATOM 873 N N . PHE A 1 104 ? -4.436 4.565 1.435 1.00 94.31 104 PHE A N 1
ATOM 874 C CA . PHE A 1 104 ? -3.125 4.025 1.101 1.00 94.31 104 PHE A CA 1
ATOM 875 C C . PHE A 1 104 ? -2.115 5.149 0.911 1.00 94.31 104 PHE A C 1
ATOM 877 O O . PHE A 1 104 ? -2.466 6.262 0.530 1.00 94.31 104 PHE A O 1
ATOM 884 N N . GLY A 1 105 ? -0.847 4.848 1.135 1.00 93.06 105 GLY A N 1
ATOM 885 C CA . GLY A 1 105 ? 0.242 5.745 0.806 1.00 93.06 105 GLY A CA 1
ATOM 886 C C . GLY A 1 105 ? 1.504 4.987 0.436 1.00 93.06 105 GLY A C 1
ATOM 887 O O . GLY A 1 105 ? 1.657 3.812 0.777 1.00 93.06 105 GLY A O 1
ATOM 888 N N . LEU A 1 106 ? 2.392 5.679 -0.263 1.00 93.00 106 LEU A N 1
ATOM 889 C CA . LEU A 1 106 ? 3.722 5.216 -0.619 1.00 93.00 106 LEU A CA 1
ATOM 890 C C . LEU A 1 106 ? 4.745 6.091 0.094 1.00 93.00 106 LEU A C 1
ATOM 892 O O . LEU A 1 106 ? 4.670 7.315 0.046 1.00 93.00 106 LEU A O 1
ATOM 896 N N . GLU A 1 107 ? 5.698 5.465 0.756 1.00 92.56 107 GLU A N 1
ATOM 897 C CA . GLU A 1 107 ? 6.870 6.129 1.299 1.00 92.56 107 GLU A CA 1
ATOM 898 C C . GLU A 1 107 ? 8.096 5.662 0.533 1.00 92.56 107 GLU A C 1
ATOM 900 O O . GLU A 1 107 ? 8.385 4.465 0.475 1.00 92.56 107 GLU A O 1
ATOM 905 N N . THR A 1 108 ? 8.792 6.620 -0.059 1.00 89.25 108 THR A N 1
ATOM 906 C CA . THR A 1 108 ? 10.086 6.436 -0.706 1.00 89.25 108 THR A CA 1
ATOM 907 C C . THR A 1 108 ? 11.172 7.041 0.184 1.00 89.25 108 THR A C 1
ATOM 909 O O . THR A 1 108 ? 10.887 7.638 1.223 1.00 89.25 108 THR A O 1
ATOM 912 N N . LYS A 1 109 ? 12.440 6.924 -0.221 1.00 85.62 109 LYS A N 1
ATOM 913 C CA . LYS A 1 109 ? 13.564 7.575 0.481 1.00 85.62 109 LYS A CA 1
ATOM 914 C C . LYS A 1 109 ? 13.425 9.094 0.602 1.00 85.62 109 LYS A C 1
ATOM 916 O O . LYS A 1 109 ? 14.005 9.678 1.510 1.00 85.62 109 LYS A O 1
ATOM 921 N N . GLU A 1 110 ? 12.717 9.717 -0.331 1.00 81.38 110 GLU A N 1
ATOM 922 C CA . GLU A 1 110 ? 12.686 11.172 -0.471 1.00 81.38 110 GLU A CA 1
ATOM 923 C C . GLU A 1 110 ? 11.332 11.757 -0.067 1.00 81.38 110 GLU A C 1
ATOM 925 O O . GLU A 1 110 ? 11.275 12.887 0.413 1.00 81.38 110 GLU A O 1
ATOM 930 N N . VAL A 1 111 ? 10.240 11.006 -0.259 1.00 84.00 111 VAL A N 1
ATOM 931 C CA . VAL A 1 111 ? 8.880 11.539 -0.134 1.00 84.00 111 VAL A CA 1
ATOM 932 C C . VAL A 1 111 ? 7.880 10.544 0.424 1.00 84.00 111 VAL A C 1
ATOM 934 O O . VAL A 1 111 ? 7.974 9.334 0.228 1.00 84.00 111 VAL A O 1
ATOM 937 N N . GLN A 1 112 ? 6.842 11.094 1.050 1.00 89.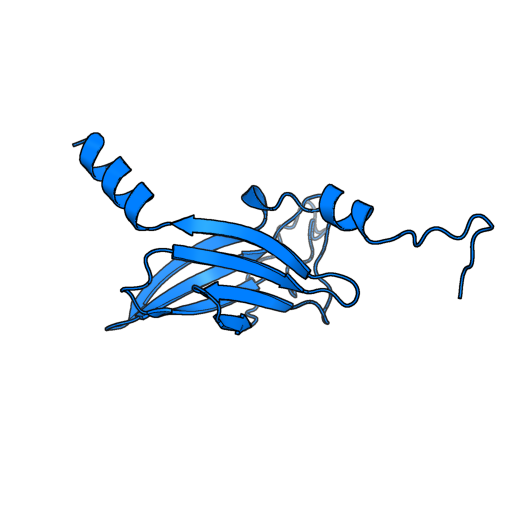06 112 GLN A N 1
ATOM 938 C CA . GLN A 1 112 ? 5.629 10.364 1.374 1.00 89.06 112 GLN A CA 1
ATOM 939 C C . GLN A 1 112 ? 4.483 10.863 0.495 1.00 89.06 112 GLN A C 1
ATOM 941 O O . GLN A 1 112 ? 4.101 12.029 0.560 1.00 89.06 112 GLN A O 1
ATOM 946 N N . ILE A 1 113 ? 3.908 9.963 -0.295 1.00 89.06 113 ILE A N 1
ATOM 947 C CA . ILE A 1 113 ? 2.827 10.251 -1.231 1.00 89.06 113 ILE A CA 1
ATOM 948 C C . ILE A 1 113 ? 1.553 9.597 -0.711 1.00 89.06 113 ILE A C 1
ATOM 950 O O . ILE A 1 113 ? 1.474 8.382 -0.516 1.00 89.06 113 ILE A O 1
ATOM 954 N N . SER A 1 114 ? 0.542 10.424 -0.481 1.00 90.12 114 SER A N 1
ATOM 955 C CA . SER A 1 114 ? -0.816 9.975 -0.199 1.00 90.12 114 SER A CA 1
ATOM 956 C C . SER A 1 114 ? -1.440 9.425 -1.476 1.00 90.12 114 SER A C 1
ATOM 958 O O . SER A 1 114 ? -1.485 10.122 -2.484 1.00 90.12 114 SER A O 1
ATOM 960 N N . LEU A 1 115 ? -1.914 8.183 -1.434 1.00 90.00 115 LEU A N 1
ATOM 961 C CA . LEU A 1 115 ? -2.585 7.515 -2.545 1.00 90.00 115 LEU A CA 1
ATOM 962 C C . LEU A 1 115 ? -4.095 7.431 -2.275 1.00 90.00 115 LEU A C 1
ATOM 964 O O . LEU A 1 115 ? -4.644 8.095 -1.387 1.00 90.00 115 LEU A O 1
ATOM 968 N N . LYS A 1 116 ? -4.753 6.578 -3.059 1.00 86.69 116 LYS A N 1
ATOM 969 C CA . LYS A 1 116 ? -6.173 6.252 -3.028 1.00 86.69 116 LYS A CA 1
ATOM 970 C C . LYS A 1 116 ? -6.741 6.155 -1.615 1.00 86.69 116 LYS A C 1
ATOM 972 O O . LYS A 1 116 ? -6.323 5.325 -0.797 1.00 86.69 116 LYS A O 1
ATOM 977 N N . THR A 1 117 ? -7.780 6.948 -1.379 1.00 86.75 117 THR A N 1
ATOM 978 C CA . THR A 1 117 ? -8.641 6.809 -0.204 1.00 86.75 117 THR A CA 1
ATOM 979 C C . THR A 1 117 ? -9.770 5.841 -0.517 1.00 86.75 117 THR A C 1
ATOM 981 O O . THR A 1 117 ? -10.462 5.959 -1.525 1.00 86.75 117 THR A O 1
ATOM 984 N N . ILE A 1 118 ? -9.974 4.864 0.359 1.00 84.19 118 ILE A N 1
ATOM 985 C CA . ILE A 1 118 ? -11.065 3.905 0.250 1.00 84.19 118 ILE A CA 1
ATOM 986 C C . ILE A 1 118 ? -12.064 4.203 1.351 1.00 84.19 118 ILE A C 1
ATOM 988 O O . ILE A 1 118 ? -11.739 4.146 2.535 1.00 84.19 118 ILE A O 1
ATOM 992 N N . ASN A 1 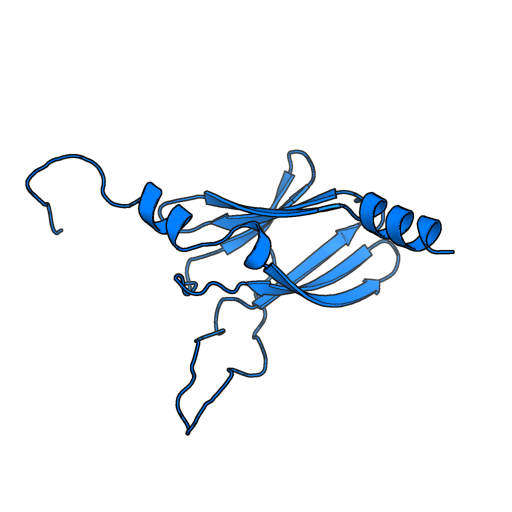119 ? -13.292 4.499 0.937 1.00 81.19 119 ASN A N 1
ATOM 993 C CA . ASN A 1 119 ? -14.441 4.607 1.816 1.00 81.19 119 ASN A CA 1
ATOM 994 C C . ASN A 1 119 ? -15.417 3.469 1.482 1.00 81.19 119 ASN A C 1
ATOM 996 O O . ASN A 1 119 ? -15.857 3.307 0.343 1.00 81.19 119 ASN A O 1
ATOM 1000 N N . VAL A 1 120 ? -15.683 2.622 2.471 1.00 69.44 120 VAL A N 1
ATOM 1001 C CA . VAL A 1 120 ? -16.514 1.422 2.345 1.00 69.44 120 VAL A CA 1
ATOM 1002 C C . VAL A 1 120 ? -18.003 1.779 2.435 1.00 69.44 120 VAL A C 1
ATOM 1004 O O . VAL A 1 120 ? -18.804 1.154 1.740 1.00 69.44 120 VAL A O 1
ATOM 1007 N N . ILE A 1 121 ? -18.379 2.822 3.194 1.00 61.47 121 ILE A N 1
ATOM 1008 C CA . ILE A 1 121 ? -19.781 3.271 3.317 1.00 61.47 121 ILE A CA 1
ATOM 1009 C C . ILE A 1 121 ? -20.313 3.762 1.975 1.00 61.47 121 ILE A C 1
ATOM 1011 O O . ILE A 1 121 ? -21.410 3.385 1.573 1.00 61.47 121 ILE A O 1
ATOM 1015 N N . THR A 1 122 ? -19.545 4.583 1.257 1.00 58.38 122 THR A N 1
ATOM 1016 C CA . THR A 1 122 ? -20.018 5.170 -0.004 1.00 58.38 122 THR A CA 1
ATOM 1017 C C . THR A 1 122 ? -20.267 4.108 -1.068 1.00 58.38 122 THR A C 1
ATOM 1019 O O . THR A 1 122 ? -21.259 4.199 -1.785 1.00 58.38 122 THR A O 1
ATOM 1022 N N . LYS A 1 123 ? -19.444 3.053 -1.124 1.00 60.47 123 LYS A N 1
ATOM 1023 C CA . LYS A 1 123 ? -19.686 1.913 -2.021 1.00 60.47 123 LYS A CA 1
ATOM 1024 C C . LYS A 1 123 ? -20.915 1.092 -1.633 1.00 60.47 123 LYS A C 1
ATOM 1026 O O . LYS A 1 123 ? -21.643 0.659 -2.517 1.00 60.47 123 LYS A O 1
ATOM 1031 N N . PHE A 1 124 ? -21.158 0.884 -0.340 1.00 56.91 124 PHE A N 1
ATOM 1032 C CA . PHE A 1 124 ? -22.345 0.163 0.124 1.00 56.91 124 PHE A CA 1
ATOM 1033 C C . PHE A 1 124 ? -23.638 0.947 -0.154 1.00 56.91 124 PHE A C 1
ATOM 1035 O O . PHE A 1 124 ? -24.591 0.390 -0.689 1.00 56.91 124 PHE A O 1
ATOM 1042 N N . LEU A 1 125 ? -23.641 2.261 0.095 1.00 54.53 125 LEU A N 1
ATOM 1043 C CA . LEU A 1 125 ? -24.768 3.144 -0.229 1.00 54.53 125 LEU A CA 1
ATOM 1044 C C . LEU A 1 125 ? -25.029 3.252 -1.739 1.00 54.53 125 LEU A C 1
ATOM 1046 O O . LEU A 1 125 ? -26.182 3.348 -2.148 1.00 54.53 125 LEU A O 1
ATOM 1050 N N . GLN A 1 126 ? -23.985 3.220 -2.573 1.00 58.00 126 GLN A N 1
ATOM 1051 C CA . GLN A 1 126 ? -24.145 3.164 -4.031 1.00 58.00 126 GLN A CA 1
ATOM 1052 C C . GLN A 1 126 ? -24.821 1.866 -4.483 1.00 58.00 126 GLN A C 1
ATOM 1054 O O . GLN A 1 126 ? -25.686 1.923 -5.346 1.00 58.00 126 GLN A O 1
ATOM 1059 N N . MET A 1 127 ? -24.478 0.721 -3.883 1.00 53.56 127 MET A N 1
ATOM 1060 C CA . MET A 1 127 ? -25.151 -0.548 -4.189 1.00 53.56 127 MET A CA 1
ATOM 1061 C C . MET A 1 127 ? -26.620 -0.547 -3.749 1.00 53.56 127 MET A C 1
ATOM 1063 O O . MET A 1 127 ? -27.460 -1.057 -4.478 1.00 53.56 127 MET A O 1
ATOM 1067 N N . LEU A 1 128 ? -26.947 0.066 -2.606 1.00 54.78 128 LEU A N 1
ATOM 1068 C CA . LEU A 1 128 ? -28.330 0.157 -2.118 1.00 54.78 128 LEU A CA 1
ATOM 1069 C C . LEU A 1 128 ? -29.210 1.126 -2.920 1.00 54.78 128 LEU A C 1
ATOM 1071 O O . LEU A 1 128 ? -30.409 0.912 -2.998 1.00 54.78 128 LEU A O 1
ATOM 1075 N N . LYS A 1 129 ? -28.644 2.179 -3.525 1.00 54.66 129 LYS A N 1
ATOM 1076 C CA . LYS A 1 129 ? -29.396 3.119 -4.382 1.00 54.66 129 LYS A CA 1
ATOM 1077 C C . LYS A 1 129 ? -29.751 2.564 -5.765 1.00 54.66 129 LYS A C 1
ATOM 1079 O O . LYS A 1 129 ? -30.526 3.193 -6.476 1.00 54.66 129 LYS A O 1
ATOM 1084 N N . ILE A 1 130 ? -29.132 1.456 -6.164 1.00 55.50 130 ILE A N 1
ATOM 1085 C CA . ILE A 1 130 ? -29.382 0.771 -7.441 1.00 55.50 130 ILE A CA 1
ATOM 1086 C C . ILE A 1 130 ? -30.378 -0.397 -7.238 1.00 55.50 130 ILE A C 1
ATOM 1088 O O . ILE A 1 130 ? -30.748 -1.056 -8.206 1.00 55.50 130 ILE A O 1
ATOM 1092 N N . SER A 1 131 ? -30.830 -0.638 -5.998 1.00 45.31 131 SER A N 1
ATOM 1093 C CA . SER A 1 131 ? -31.826 -1.657 -5.638 1.00 45.31 131 SER A CA 1
ATOM 1094 C C . SER A 1 131 ? -33.215 -1.077 -5.413 1.00 45.31 131 SER A C 1
ATOM 1096 O O . SER A 1 131 ? -33.319 0.116 -5.057 1.00 45.31 131 SER A O 1
#

Organism: NCBI:txid442528

Sequence (131 aa):
MLQLKNGKPLNLTYLTELINPEKSVYITKKRVLGLKIRIEGYFYSDGYVMKSEDKLFVKIKDKKRYVERIKVSDPIEIWGYPIKDFNYSGFKVDLPIWHIQFQFGLETKEVQISLKTINVITKFLQMLKIS

Foldseek 3Di:
DDDDDPPDDPDDVVVVVQADQAPFWAWDDWDDDDQKIKTKTFGDTPRDADDPQKWKWKDQPNDIDTFDFDAPPDQDDDPNDRPGDRGGTITIDIGGPPRQKMWMWMDDPVDIGTHHIHGNVVVVVVVVVVD

pLDDT: mean 77.67, std 16.64, range [33.44, 95.06]